Protein AF-A0A3N7G3S6-F1 (afdb_monomer_lite)

Foldseek 3Di:
DDDDDDDPPPPPPDDDPPVVQLVVLVVLLVVLVPPPDDDDDDPQQAACDPVNVVVQADPQRAGNNVSVNSNNCNRHNHDPVCVVVNVCSNSSVDDSGDGPVNVVVSVVVVVVVVVVVVVCCVVVVVVPD

Sequence (129 aa):
MSSGEREEKQWKCGKAISVVNLQRVGTMVKDVREPCLSQSPIKVSKMLMPEKWESTFDSNGKVSGFRKALKLIVLGGVDPSIRPEVWEFLLGCYALGTTAESRCQLRTARRRQIWRWVWCVIVDIGVRK

InterPro domains:
  IPR035969 Rab-GAP-TBC domain superfamily [SSF47923] (52-115)

pLDDT: mean 70.79, std 19.02, range [29.31, 90.88]

Organism: Populus trichocarpa (NCBI:txid3694)

Secondary structure (DSSP, 8-state):
--------------SS--HHHHHHHHHHHHHHH---S--SS---PPPB-HHHHHTTB-TTS-BS-HHHHHHHHHHH-B-TTTHHHHHHHHTTSS-TT--HHHHHHHHHHHHHHHHHHHHHHHHHHHS--

Radius of gyration: 20.38 Å; chains: 1; bounding box: 46×54×54 Å

Structure (mmCIF, N/CA/C/O backbone):
data_AF-A0A3N7G3S6-F1
#
_entry.id   AF-A0A3N7G3S6-F1
#
loop_
_atom_site.group_PDB
_atom_site.id
_atom_site.type_symbol
_atom_site.label_atom_id
_atom_site.label_alt_id
_atom_site.label_comp_id
_atom_site.label_asym_id
_atom_site.label_entity_id
_atom_site.label_seq_id
_atom_site.pdbx_PDB_ins_code
_atom_site.Cartn_x
_atom_site.Cartn_y
_atom_site.Cartn_z
_atom_site.occupancy
_atom_site.B_iso_or_equiv
_atom_site.auth_seq_id
_atom_site.auth_comp_id
_atom_site.auth_asym_id
_atom_site.auth_atom_id
_atom_site.pdbx_PDB_model_num
ATOM 1 N N . MET A 1 1 ? 23.148 -36.948 -22.308 1.00 35.09 1 MET A N 1
ATOM 2 C CA . MET A 1 1 ? 22.940 -35.530 -22.682 1.00 35.09 1 MET A CA 1
ATOM 3 C C . MET A 1 1 ? 21.636 -35.457 -23.459 1.00 35.09 1 MET A C 1
ATOM 5 O O . MET A 1 1 ? 21.470 -36.298 -24.329 1.00 35.09 1 MET A O 1
ATOM 9 N N . SER A 1 2 ? 20.763 -34.495 -23.123 1.00 37.78 2 SER A N 1
ATOM 10 C CA . SER A 1 2 ? 19.410 -34.258 -23.683 1.00 37.78 2 SER A CA 1
ATOM 11 C C . SER A 1 2 ? 18.379 -35.366 -23.389 1.00 37.78 2 SER A C 1
ATOM 13 O O . SER A 1 2 ? 18.722 -36.535 -23.382 1.00 37.78 2 SER A O 1
ATOM 15 N N . SER A 1 3 ? 17.119 -35.107 -23.045 1.00 34.47 3 SER A N 1
ATOM 16 C CA . SER A 1 3 ? 16.279 -33.919 -23.216 1.00 34.47 3 SER A CA 1
ATOM 17 C C . SER A 1 3 ? 15.352 -33.779 -22.005 1.00 34.47 3 SER A C 1
ATOM 19 O O . SER A 1 3 ? 14.735 -34.751 -21.584 1.00 34.47 3 SER A O 1
ATOM 21 N N . GLY A 1 4 ? 15.251 -32.577 -21.442 1.00 29.31 4 GLY A N 1
ATOM 22 C CA . GLY A 1 4 ? 14.226 -32.227 -20.462 1.00 29.31 4 GLY A CA 1
ATOM 23 C C . GLY A 1 4 ? 13.446 -31.048 -21.010 1.00 29.31 4 GLY A C 1
ATOM 24 O O . GLY A 1 4 ? 13.877 -29.907 -20.854 1.00 29.31 4 GLY A O 1
ATOM 25 N N . GLU A 1 5 ? 12.349 -31.341 -21.703 1.00 34.75 5 GLU A N 1
ATOM 26 C CA . GLU A 1 5 ? 11.369 -30.358 -22.155 1.00 34.75 5 GLU A CA 1
ATOM 27 C C . GLU A 1 5 ? 10.876 -29.576 -20.937 1.00 34.75 5 GLU A C 1
ATOM 29 O O . GLU A 1 5 ? 10.196 -30.102 -20.057 1.00 34.75 5 GLU A O 1
ATOM 34 N N . ARG A 1 6 ? 11.283 -28.311 -20.835 1.00 32.59 6 ARG A N 1
ATOM 35 C CA . ARG A 1 6 ? 10.785 -27.412 -19.802 1.00 32.59 6 ARG A CA 1
ATOM 36 C C . ARG A 1 6 ? 9.710 -26.561 -20.457 1.00 32.59 6 ARG A C 1
ATOM 38 O O . ARG A 1 6 ? 10.027 -25.562 -21.092 1.00 32.59 6 ARG A O 1
ATOM 45 N N . GLU A 1 7 ? 8.466 -27.025 -20.321 1.00 35.34 7 GLU A N 1
ATOM 46 C CA . GLU A 1 7 ? 7.242 -26.315 -20.698 1.00 35.34 7 GLU A CA 1
ATOM 47 C C . GLU A 1 7 ? 7.379 -24.819 -20.410 1.00 35.34 7 GLU A C 1
ATOM 49 O O . GLU A 1 7 ? 7.483 -24.371 -19.259 1.00 35.34 7 GLU A O 1
ATOM 54 N N . GLU A 1 8 ? 7.367 -24.045 -21.486 1.00 36.56 8 GLU A N 1
ATOM 55 C CA . GLU A 1 8 ? 7.241 -22.605 -21.460 1.00 36.56 8 GLU A CA 1
ATOM 56 C C . GLU A 1 8 ? 5.852 -22.274 -20.909 1.00 36.56 8 GLU A C 1
ATOM 58 O O . GLU A 1 8 ? 4.849 -22.271 -21.623 1.00 36.56 8 GLU A O 1
ATOM 63 N N . LYS A 1 9 ? 5.769 -22.031 -19.595 1.00 37.34 9 LYS A N 1
ATOM 64 C CA . LYS A 1 9 ? 4.547 -21.529 -18.963 1.00 37.34 9 LYS A CA 1
ATOM 65 C C . LYS A 1 9 ? 4.325 -20.098 -19.426 1.00 37.34 9 LYS A C 1
ATOM 67 O O . LYS A 1 9 ? 4.737 -19.134 -18.781 1.00 37.34 9 LYS A O 1
ATOM 72 N N . GLN A 1 10 ? 3.674 -20.017 -20.581 1.00 33.44 10 GLN A N 1
ATOM 73 C CA . GLN A 1 10 ? 3.048 -18.866 -21.195 1.00 33.44 10 GLN A CA 1
ATOM 74 C C . GLN A 1 10 ? 2.410 -18.003 -20.109 1.00 33.44 10 GLN A C 1
ATOM 76 O O . GLN A 1 10 ? 1.324 -18.291 -19.597 1.00 33.44 10 GLN A O 1
ATOM 81 N N . TRP A 1 11 ? 3.102 -16.929 -19.737 1.00 36.97 11 TRP A N 1
ATOM 82 C CA . TRP A 1 11 ? 2.559 -15.948 -18.815 1.00 36.97 11 TRP A CA 1
ATOM 83 C C . TRP A 1 11 ? 1.474 -15.183 -19.565 1.00 36.97 11 TRP A C 1
ATOM 85 O O . TRP A 1 11 ? 1.726 -14.186 -20.240 1.00 36.97 11 TRP A O 1
ATOM 95 N N . LYS A 1 12 ? 0.237 -15.675 -19.484 1.00 30.86 12 LYS A N 1
ATOM 96 C CA . LYS A 1 12 ? -0.929 -14.894 -19.877 1.00 30.86 12 LYS A CA 1
ATOM 97 C C . LYS A 1 12 ? -0.993 -13.718 -18.907 1.00 30.86 12 LYS A C 1
ATOM 99 O O . LYS A 1 12 ? -1.344 -13.886 -17.742 1.00 30.86 12 LYS A O 1
ATOM 104 N N . CYS A 1 13 ? -0.599 -12.532 -19.372 1.00 41.44 13 CYS A N 1
ATOM 105 C CA . CYS A 1 13 ? -0.927 -11.283 -18.700 1.00 41.44 13 CYS A CA 1
ATOM 106 C C . CYS A 1 13 ? -2.453 -11.262 -18.583 1.00 41.44 13 CYS A C 1
ATOM 108 O O . CYS A 1 13 ? -3.149 -11.128 -19.591 1.00 41.44 13 CYS A O 1
ATOM 110 N N . GLY A 1 14 ? -2.959 -11.542 -17.381 1.00 39.78 14 GLY A N 1
ATOM 111 C CA . GLY A 1 14 ? -4.383 -11.598 -17.106 1.00 39.78 14 GLY A CA 1
ATOM 112 C C . GLY A 1 14 ? -5.022 -10.301 -17.571 1.00 39.78 14 GLY A C 1
ATOM 113 O O . GLY A 1 14 ? -4.784 -9.233 -17.011 1.00 39.78 14 GLY A O 1
ATOM 114 N N . LYS A 1 15 ? -5.814 -10.408 -18.635 1.00 46.28 15 LYS A N 1
ATOM 115 C CA . LYS A 1 15 ? -6.778 -9.392 -19.024 1.00 46.28 15 LYS A CA 1
ATOM 116 C C . LYS A 1 15 ? -7.696 -9.173 -17.816 1.00 46.28 15 LYS A C 1
ATOM 118 O O . LYS A 1 15 ? -8.079 -10.138 -17.161 1.00 46.28 15 LYS A O 1
ATOM 123 N N . ALA A 1 16 ? -8.003 -7.906 -17.551 1.00 34.00 16 ALA A N 1
ATOM 124 C CA . ALA A 1 16 ? -8.570 -7.361 -16.318 1.00 34.00 16 ALA A CA 1
ATOM 125 C C .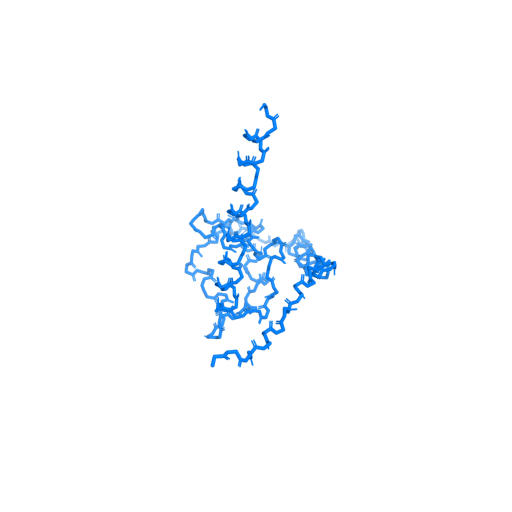 ALA A 1 16 ? -7.543 -7.185 -15.184 1.00 34.00 16 ALA A C 1
ATOM 127 O O . ALA A 1 16 ? -7.424 -8.002 -14.271 1.00 34.00 16 ALA A O 1
ATOM 128 N N . ILE A 1 17 ? -6.903 -6.006 -15.162 1.00 46.00 17 ILE A N 1
ATOM 129 C CA . ILE A 1 17 ? -6.702 -5.296 -13.890 1.00 46.00 17 ILE A CA 1
ATOM 130 C C . ILE A 1 17 ? -8.023 -5.456 -13.143 1.00 46.00 17 ILE A C 1
ATOM 132 O O . ILE A 1 17 ? -9.058 -5.052 -13.662 1.00 46.00 17 ILE A O 1
ATOM 136 N N . SER A 1 18 ? -7.988 -6.166 -12.019 1.00 47.09 18 SER A N 1
ATOM 137 C CA . SER A 1 18 ? -9.127 -6.518 -11.179 1.00 47.09 18 SER A CA 1
ATOM 138 C C . SER A 1 18 ? -9.955 -5.266 -10.866 1.00 47.09 18 SER A C 1
ATOM 140 O O . SER A 1 18 ? -9.748 -4.602 -9.852 1.00 47.09 18 SER A O 1
ATOM 142 N N . VAL A 1 19 ? -10.898 -4.926 -11.750 1.00 42.62 19 VAL A N 1
ATOM 143 C CA . VAL A 1 19 ? -11.779 -3.758 -11.604 1.00 42.62 19 VAL A CA 1
ATOM 144 C C . VAL A 1 19 ? -12.555 -3.883 -10.290 1.00 42.62 19 VAL A C 1
ATOM 146 O O . VAL A 1 19 ? -12.827 -2.889 -9.629 1.00 42.62 19 VAL A O 1
ATOM 149 N N . VAL A 1 20 ? -12.769 -5.126 -9.838 1.00 46.72 20 VAL A N 1
ATOM 150 C CA . VAL A 1 20 ? -13.398 -5.481 -8.566 1.00 46.72 20 VAL A CA 1
ATOM 151 C C . VAL A 1 20 ? -12.623 -5.013 -7.330 1.00 46.72 20 VAL A C 1
ATOM 153 O O . VAL A 1 20 ? -13.257 -4.666 -6.338 1.00 46.72 20 VAL A O 1
ATOM 156 N N . ASN A 1 21 ? -11.282 -4.961 -7.345 1.00 58.88 21 ASN A N 1
ATOM 157 C CA . ASN A 1 21 ? -10.525 -4.476 -6.184 1.00 58.88 21 ASN A CA 1
ATOM 158 C C . ASN A 1 21 ? -10.590 -2.953 -6.091 1.00 58.88 21 ASN A C 1
ATOM 160 O O . ASN A 1 21 ? -10.909 -2.430 -5.029 1.00 58.88 21 ASN A O 1
ATOM 164 N N . LEU A 1 22 ? -10.370 -2.238 -7.199 1.00 59.12 22 LEU A N 1
ATOM 165 C CA . LEU A 1 22 ? -10.427 -0.774 -7.196 1.00 59.12 22 LEU A CA 1
ATOM 166 C C . LEU A 1 22 ? -11.851 -0.260 -6.940 1.00 59.12 22 LEU A C 1
ATOM 168 O O . LEU A 1 22 ? -12.018 0.687 -6.179 1.00 59.12 22 LEU A O 1
ATOM 172 N N . GLN A 1 23 ? -12.879 -0.920 -7.488 1.00 63.12 23 GLN A N 1
ATOM 173 C CA . GLN A 1 23 ? -14.279 -0.645 -7.145 1.00 63.12 23 GLN A CA 1
ATOM 174 C C . GLN A 1 23 ? -14.533 -0.851 -5.650 1.00 63.12 23 GLN A C 1
ATOM 176 O O . GLN A 1 23 ? -15.123 0.017 -5.019 1.00 63.12 23 GLN A O 1
ATOM 181 N N . ARG A 1 24 ? -14.032 -1.943 -5.057 1.00 64.75 24 ARG A N 1
ATOM 182 C CA . ARG A 1 24 ? -14.179 -2.235 -3.621 1.00 64.75 24 ARG A CA 1
ATOM 183 C C . ARG A 1 24 ? -13.453 -1.228 -2.729 1.00 64.75 24 ARG A C 1
ATOM 185 O O . ARG A 1 24 ? -13.971 -0.855 -1.677 1.00 64.75 24 ARG A O 1
ATOM 192 N N . VAL A 1 25 ? -12.265 -0.778 -3.134 1.00 66.38 25 VAL A N 1
ATOM 193 C CA . VAL A 1 25 ? -11.555 0.316 -2.455 1.00 66.38 25 VAL A CA 1
ATOM 194 C C . VAL A 1 25 ? -12.340 1.619 -2.616 1.00 66.38 25 VAL A C 1
ATOM 196 O O . VAL A 1 25 ? -12.549 2.317 -1.632 1.00 66.38 25 VAL A O 1
ATOM 199 N N . GLY A 1 26 ? -12.854 1.905 -3.813 1.00 68.44 26 GLY A N 1
ATOM 200 C CA . GLY A 1 26 ? -13.662 3.087 -4.111 1.00 68.44 26 GLY A CA 1
ATOM 201 C C . GLY A 1 26 ? -14.962 3.160 -3.308 1.00 68.44 26 GLY A C 1
ATOM 202 O O . GLY A 1 26 ? -15.274 4.218 -2.765 1.00 68.44 26 GLY A O 1
ATOM 203 N N . THR A 1 27 ? -15.691 2.049 -3.160 1.00 72.44 27 THR A N 1
ATOM 204 C CA . THR A 1 27 ? -16.882 1.980 -2.296 1.00 72.44 27 THR A CA 1
ATOM 205 C C . THR A 1 27 ? -16.506 2.196 -0.833 1.00 72.44 27 THR A C 1
ATOM 207 O O . THR A 1 27 ? -17.142 2.988 -0.152 1.00 72.44 27 THR A O 1
ATOM 210 N N . MET A 1 28 ? -15.414 1.582 -0.361 1.00 66.19 28 MET A N 1
ATOM 211 C CA . MET A 1 28 ? -14.941 1.771 1.014 1.00 66.19 28 MET A CA 1
ATOM 212 C C . MET A 1 28 ? -14.484 3.208 1.294 1.00 66.19 28 MET A C 1
ATOM 214 O O . MET A 1 28 ? -14.701 3.704 2.393 1.00 66.19 28 MET A O 1
ATOM 218 N N . VAL A 1 29 ? -13.861 3.883 0.325 1.00 68.12 29 VAL A N 1
ATOM 219 C CA . VAL A 1 29 ? -13.476 5.297 0.445 1.00 68.12 29 VAL A CA 1
ATOM 220 C C . VAL A 1 29 ? -14.708 6.204 0.446 1.00 68.12 29 VAL A C 1
ATOM 222 O O . VAL A 1 29 ? -14.742 7.143 1.237 1.00 68.12 29 VAL A O 1
ATOM 225 N N . LYS A 1 30 ? -15.732 5.915 -0.372 1.00 68.31 30 LYS A N 1
ATOM 226 C CA . LYS A 1 30 ? -17.018 6.633 -0.329 1.00 68.31 30 LYS A CA 1
ATOM 227 C C . LYS A 1 30 ? -17.684 6.510 1.045 1.00 68.31 30 LYS A C 1
ATOM 229 O O . LYS A 1 30 ? -17.984 7.535 1.640 1.00 68.31 30 LYS A O 1
ATOM 234 N N . ASP A 1 31 ? -17.782 5.301 1.602 1.00 65.06 31 ASP A N 1
ATOM 235 C CA . ASP A 1 31 ? -18.347 5.072 2.947 1.00 65.06 31 ASP A CA 1
ATOM 236 C C . ASP A 1 31 ? -17.564 5.796 4.059 1.00 65.06 31 ASP A C 1
ATOM 238 O O . ASP A 1 31 ? -18.116 6.185 5.084 1.00 65.06 31 ASP A O 1
ATOM 242 N N . VAL A 1 32 ? -16.248 5.957 3.883 1.00 65.94 32 VAL A N 1
ATOM 243 C CA . VAL A 1 32 ? -15.386 6.694 4.820 1.00 65.94 32 VAL A CA 1
ATOM 244 C C . VAL A 1 32 ? -15.562 8.207 4.700 1.00 65.94 32 VAL A C 1
ATOM 246 O O . VAL A 1 32 ? -15.364 8.906 5.692 1.00 65.94 32 VAL A O 1
ATOM 249 N N . ARG A 1 33 ? -15.891 8.708 3.504 1.00 59.59 33 ARG A N 1
ATOM 250 C CA . ARG A 1 33 ? -16.048 10.138 3.206 1.00 59.59 33 ARG A CA 1
ATOM 251 C C . ARG A 1 33 ? -17.458 10.662 3.493 1.00 59.59 33 ARG A C 1
ATOM 253 O O . ARG A 1 33 ? -17.610 11.867 3.647 1.00 59.59 33 ARG A O 1
ATOM 260 N N . GLU A 1 34 ? -18.428 9.766 3.660 1.00 55.19 34 GLU A N 1
ATOM 261 C CA . GLU A 1 34 ? -19.813 10.067 4.043 1.00 55.19 34 GLU A CA 1
ATOM 262 C C . GLU A 1 34 ? -20.135 9.830 5.546 1.00 55.19 34 GLU A C 1
ATOM 264 O O . GLU A 1 34 ? -21.133 9.179 5.860 1.00 55.19 34 GLU A O 1
ATOM 269 N N . PRO A 1 35 ? -19.367 10.320 6.544 1.00 53.94 35 PRO A N 1
ATOM 270 C CA . PRO A 1 35 ? -19.939 10.560 7.858 1.00 53.94 35 PRO A CA 1
ATOM 271 C C . PRO A 1 35 ? -20.720 11.875 7.785 1.00 53.94 35 PRO A C 1
ATOM 273 O O . PRO A 1 35 ? -20.152 12.966 7.851 1.00 53.94 35 PRO A O 1
ATOM 276 N N . CYS A 1 36 ? -22.032 11.751 7.608 1.00 41.78 36 CYS A N 1
ATOM 277 C CA . CYS A 1 36 ? -23.006 12.834 7.658 1.00 41.78 36 CYS A CA 1
ATOM 278 C C . CYS A 1 36 ? -22.722 13.773 8.848 1.00 41.78 36 CYS A C 1
ATOM 280 O O . CYS A 1 36 ? -22.685 13.298 9.978 1.00 41.78 36 CYS A O 1
ATOM 282 N N . LEU A 1 37 ? -22.513 15.064 8.550 1.00 47.62 37 LEU A N 1
ATOM 283 C CA . LEU A 1 37 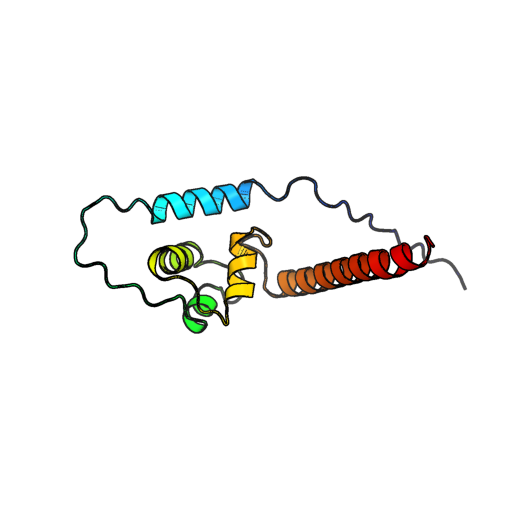? -22.692 16.343 9.283 1.00 47.62 37 LEU A CA 1
ATOM 284 C C . LEU A 1 37 ? -22.954 16.411 10.813 1.00 47.62 37 LEU A C 1
ATOM 286 O O . LEU A 1 37 ? -23.382 17.452 11.306 1.00 47.62 37 LEU A O 1
ATOM 290 N N . SER A 1 38 ? -22.674 15.389 11.611 1.00 52.34 38 SER A N 1
ATOM 291 C CA . SER A 1 38 ? -22.891 15.414 13.055 1.00 52.34 38 SER A CA 1
ATOM 292 C C . SER A 1 38 ? -21.882 14.525 13.768 1.00 52.34 38 SER A C 1
ATOM 294 O O . SER A 1 38 ? -22.206 13.428 14.214 1.00 52.34 38 SER A O 1
ATOM 296 N N . GLN A 1 39 ? -20.642 14.980 13.912 1.00 44.72 39 GLN A N 1
ATOM 297 C CA . GLN A 1 39 ? -19.860 14.565 15.070 1.00 44.72 39 GLN A CA 1
ATOM 298 C C . GLN A 1 39 ? -18.836 15.639 15.430 1.00 44.72 39 GLN A C 1
ATOM 300 O O . GLN A 1 39 ? -18.217 16.255 14.568 1.00 44.72 39 GLN A O 1
ATOM 305 N N . SER A 1 40 ? -18.784 15.869 16.739 1.00 48.06 40 SER A N 1
ATOM 306 C CA . SER A 1 40 ? -17.912 16.703 17.572 1.00 48.06 40 SER A CA 1
ATOM 307 C C . SER A 1 40 ? -16.464 16.864 17.071 1.00 48.06 40 SER A C 1
ATOM 309 O O . SER A 1 40 ? -16.030 16.075 16.235 1.00 48.06 40 SER A O 1
ATOM 311 N N . PRO A 1 41 ? -15.707 17.871 17.579 1.00 44.34 41 PRO A N 1
ATOM 312 C CA . PRO A 1 41 ? -14.485 18.387 16.960 1.00 44.34 41 PRO A CA 1
ATOM 313 C C . PRO A 1 41 ? -13.634 17.269 16.382 1.00 44.34 41 PRO A C 1
ATOM 315 O O . PRO A 1 41 ? -13.131 16.424 17.128 1.00 44.34 41 PRO A O 1
ATOM 318 N N . ILE A 1 42 ? -13.540 17.244 15.049 1.00 53.38 42 ILE A N 1
ATOM 319 C CA . ILE A 1 42 ? -12.767 16.261 14.300 1.00 53.38 42 ILE A CA 1
ATOM 320 C C . ILE A 1 42 ? -11.357 16.322 14.876 1.00 53.38 42 ILE A C 1
ATOM 322 O O . ILE A 1 42 ? -10.607 17.262 14.614 1.00 53.38 42 ILE A O 1
ATOM 326 N N . LYS A 1 43 ? -11.009 15.349 15.725 1.00 53.78 43 LYS A N 1
ATOM 327 C CA . LYS A 1 43 ? -9.636 15.151 16.180 1.00 53.78 43 LYS A CA 1
ATOM 328 C C . LYS A 1 43 ? -8.841 14.981 14.901 1.00 53.78 43 LYS A C 1
ATOM 330 O O . LYS A 1 43 ? -9.011 13.965 14.230 1.00 53.78 43 LYS A O 1
ATOM 335 N N . VAL A 1 44 ? -8.053 15.997 14.547 1.00 50.94 44 VAL A N 1
ATOM 336 C CA . VAL A 1 44 ? -7.191 15.984 13.367 1.00 50.94 44 VAL A CA 1
ATOM 337 C C . VAL A 1 44 ? -6.418 14.675 13.427 1.00 50.94 44 VAL A C 1
ATOM 339 O O . VAL A 1 44 ? -5.618 14.448 14.339 1.00 50.94 44 VAL A O 1
ATOM 342 N N . SER A 1 45 ? -6.783 13.749 12.542 1.00 59.06 45 SER A N 1
ATOM 343 C CA . SER A 1 45 ? -6.220 12.412 12.556 1.00 59.06 45 SER A CA 1
ATOM 344 C C . SER A 1 45 ? -4.750 12.564 12.231 1.00 59.06 45 SER A C 1
ATOM 346 O O . SER A 1 45 ? -4.402 13.071 11.167 1.00 59.06 45 SER A O 1
ATOM 348 N N . LYS A 1 46 ? -3.883 12.116 13.139 1.00 73.44 46 LYS A N 1
ATOM 349 C CA . LYS A 1 46 ? -2.455 12.033 12.846 1.00 73.44 46 LYS A CA 1
ATOM 350 C C . LYS A 1 46 ? -2.272 11.161 11.600 1.00 73.44 46 LYS A C 1
ATOM 352 O O . LYS A 1 46 ? -2.973 10.160 11.428 1.00 73.44 46 LYS A O 1
ATOM 357 N N . MET A 1 47 ? -1.368 11.601 10.732 1.00 83.62 47 MET A N 1
ATOM 358 C CA . MET A 1 47 ? -0.968 10.932 9.495 1.00 83.62 47 MET A CA 1
ATOM 359 C C . MET A 1 47 ? -0.701 9.441 9.742 1.00 83.62 47 MET A C 1
ATOM 361 O O . MET A 1 47 ? -0.268 9.059 10.834 1.00 83.62 47 MET A O 1
ATOM 365 N N . LEU A 1 48 ? -0.977 8.585 8.753 1.00 87.44 48 LEU A N 1
ATOM 366 C CA . LEU A 1 48 ? -0.736 7.148 8.890 1.00 87.44 48 LEU A CA 1
ATOM 367 C C . LEU A 1 48 ? 0.764 6.894 9.104 1.00 87.44 48 LEU A C 1
ATOM 369 O O . LEU A 1 48 ? 1.547 7.037 8.169 1.00 87.44 48 LEU A O 1
ATOM 373 N N . MET A 1 49 ? 1.130 6.529 10.332 1.00 88.00 49 MET A N 1
ATOM 374 C CA . MET A 1 49 ? 2.498 6.191 10.728 1.00 88.00 49 MET A CA 1
ATOM 375 C C . MET A 1 49 ? 2.863 4.752 10.332 1.00 88.00 49 MET A C 1
ATOM 377 O O . MET A 1 49 ? 1.967 3.898 10.300 1.00 88.00 49 MET A O 1
ATOM 381 N N . PRO A 1 50 ? 4.157 4.455 10.107 1.00 88.81 50 PRO A N 1
ATOM 382 C CA . PRO A 1 50 ? 4.644 3.113 9.781 1.00 88.81 50 PRO A CA 1
ATOM 383 C C . PRO A 1 50 ? 4.184 2.035 10.762 1.00 88.81 50 PRO A C 1
ATOM 385 O O . PRO A 1 50 ? 3.563 1.067 10.338 1.00 88.81 50 PRO A O 1
ATOM 388 N N . GLU A 1 51 ? 4.349 2.247 12.069 1.00 89.19 51 GLU A N 1
ATOM 389 C CA . GLU A 1 51 ? 3.902 1.286 13.095 1.00 89.19 51 GLU A CA 1
ATOM 390 C C . GLU A 1 51 ? 2.401 0.987 12.991 1.00 89.19 51 GLU A C 1
ATOM 392 O O . GLU A 1 51 ? 1.937 -0.144 13.153 1.00 89.19 51 GLU A O 1
ATOM 397 N N . LYS A 1 52 ? 1.604 2.019 12.682 1.00 88.31 52 LYS A N 1
ATOM 398 C CA . LYS A 1 52 ? 0.160 1.858 12.534 1.00 88.31 52 LYS A CA 1
ATOM 399 C C . LYS A 1 52 ? -0.176 1.078 11.274 1.00 88.31 52 LYS A C 1
ATOM 401 O O . LYS A 1 52 ? -1.115 0.288 11.302 1.00 88.31 52 LYS A O 1
ATOM 406 N N . TRP A 1 53 ? 0.571 1.286 10.197 1.00 90.31 53 TRP A N 1
ATOM 407 C CA . TRP A 1 53 ? 0.426 0.531 8.963 1.00 90.31 53 TRP A CA 1
ATOM 408 C C . TRP A 1 53 ? 0.806 -0.940 9.145 1.00 90.31 53 TRP A C 1
ATOM 410 O O . TRP A 1 53 ? 0.031 -1.809 8.751 1.00 90.31 53 TRP A O 1
ATOM 420 N N . GLU A 1 54 ? 1.908 -1.235 9.827 1.00 88.19 54 GLU A N 1
ATOM 421 C CA . GLU A 1 54 ? 2.321 -2.607 10.143 1.00 88.19 54 GLU A CA 1
ATOM 422 C C . GLU A 1 54 ? 1.259 -3.352 10.962 1.00 88.19 54 GLU A C 1
ATOM 424 O O . GLU A 1 54 ? 0.923 -4.492 10.650 1.00 88.19 54 GLU A O 1
ATOM 429 N N . SER A 1 55 ? 0.605 -2.668 11.909 1.00 88.75 55 SER A N 1
ATOM 430 C CA . SER A 1 55 ? -0.501 -3.247 12.691 1.00 88.75 55 SER A CA 1
ATOM 431 C C . SER A 1 55 ? -1.755 -3.609 11.875 1.00 88.75 55 SER A C 1
ATOM 433 O O . SER A 1 55 ? -2.690 -4.213 12.403 1.00 88.75 55 SER A O 1
ATOM 435 N N . THR A 1 56 ? -1.827 -3.222 10.596 1.00 87.69 56 THR A N 1
ATOM 436 C CA . THR A 1 56 ? -2.944 -3.593 9.706 1.00 87.69 56 THR A CA 1
ATOM 437 C C . THR A 1 56 ? -2.778 -4.974 9.082 1.00 87.69 56 THR A C 1
ATOM 439 O O . THR A 1 56 ? -3.752 -5.515 8.539 1.00 87.69 56 THR A O 1
ATOM 442 N N . PHE A 1 57 ? -1.565 -5.524 9.143 1.00 87.19 57 PHE A N 1
ATOM 443 C CA . PHE A 1 57 ? -1.250 -6.851 8.652 1.00 87.19 57 PHE A CA 1
ATOM 444 C C . PHE A 1 57 ? -1.466 -7.890 9.751 1.00 87.19 57 PHE A C 1
ATOM 446 O O . PHE A 1 57 ? -1.224 -7.652 10.930 1.00 87.19 57 PHE A O 1
ATOM 453 N N . ASP A 1 58 ? -1.942 -9.056 9.339 1.00 86.88 58 ASP A N 1
ATOM 454 C CA . ASP A 1 58 ? -1.980 -10.247 10.178 1.00 86.88 58 ASP A CA 1
ATOM 455 C C . ASP A 1 58 ? -0.594 -10.922 10.229 1.00 86.88 58 ASP A C 1
ATOM 457 O O . ASP A 1 58 ? 0.270 -10.657 9.391 1.00 86.88 58 ASP A O 1
ATOM 461 N N . SER A 1 59 ? -0.419 -11.859 11.157 1.00 83.81 59 SER A N 1
ATOM 462 C CA . SER A 1 59 ? 0.720 -12.783 11.282 1.00 83.81 59 SER A CA 1
ATOM 463 C C . SER A 1 59 ? 1.130 -13.449 9.957 1.00 83.81 59 SER A C 1
ATOM 465 O O . SER A 1 59 ? 2.310 -13.660 9.695 1.00 83.81 59 SER A O 1
ATOM 467 N N . ASN A 1 60 ? 0.166 -13.699 9.065 1.00 79.06 60 ASN A N 1
ATOM 468 C CA . ASN A 1 60 ? 0.386 -14.266 7.729 1.00 79.06 60 ASN A CA 1
ATOM 469 C C . ASN A 1 60 ? 0.765 -13.224 6.646 1.00 79.06 60 ASN A C 1
ATOM 471 O O . ASN A 1 60 ? 0.861 -13.545 5.457 1.00 79.06 60 ASN A O 1
ATOM 475 N N . GLY A 1 61 ? 0.892 -11.945 7.009 1.00 80.25 61 GLY A N 1
ATOM 476 C CA . GLY A 1 61 ? 1.166 -10.827 6.099 1.00 80.25 61 GLY A CA 1
ATOM 477 C C . GLY A 1 61 ? -0.024 -10.390 5.230 1.00 80.25 61 GLY A C 1
ATOM 478 O O . GLY A 1 61 ? 0.157 -9.594 4.300 1.00 80.25 61 GLY A O 1
ATOM 479 N N . LYS A 1 62 ? -1.232 -10.898 5.510 1.00 84.06 62 LYS A N 1
ATOM 480 C CA . LYS A 1 62 ? -2.489 -10.503 4.845 1.00 84.06 62 LYS A CA 1
ATOM 481 C C . LYS A 1 62 ? -3.033 -9.209 5.446 1.00 84.06 62 LYS A C 1
ATOM 483 O O . LYS A 1 62 ? -2.902 -8.990 6.645 1.00 84.06 62 LYS A O 1
ATOM 488 N N . VAL A 1 63 ? -3.678 -8.369 4.637 1.00 84.94 63 VAL A N 1
ATOM 489 C CA . VAL A 1 63 ? -4.227 -7.091 5.114 1.00 84.94 63 VAL A CA 1
ATOM 490 C C . VAL A 1 63 ? -5.633 -7.304 5.673 1.00 84.94 63 VAL A C 1
ATOM 492 O O . VAL A 1 63 ? -6.585 -7.486 4.914 1.00 84.94 63 VAL A O 1
ATOM 495 N N . SER A 1 64 ? -5.781 -7.241 6.995 1.00 83.75 64 SER A N 1
ATOM 496 C CA . SER A 1 64 ? -7.077 -7.342 7.686 1.00 83.75 64 SER A CA 1
ATOM 497 C C . SER A 1 64 ? -7.621 -5.961 8.083 1.00 83.75 64 SER A C 1
ATOM 499 O O . SER A 1 64 ? -8.825 -5.708 8.026 1.00 83.75 64 SER A O 1
ATOM 501 N N . GLY A 1 65 ? -6.729 -5.019 8.405 1.00 83.75 65 GLY A N 1
ATOM 502 C CA . GLY A 1 65 ? -7.053 -3.679 8.901 1.00 83.75 65 GLY A CA 1
ATOM 503 C C . GLY A 1 65 ? -7.308 -2.602 7.838 1.00 83.75 65 GLY A C 1
ATOM 504 O O . GLY A 1 65 ? -7.334 -1.420 8.183 1.00 83.75 65 GLY A O 1
ATOM 505 N N . PHE A 1 66 ? -7.507 -2.954 6.561 1.00 86.31 66 PHE A N 1
ATOM 506 C CA . PHE A 1 66 ? -7.475 -1.981 5.453 1.00 86.31 66 PHE A CA 1
ATOM 507 C C . PHE A 1 66 ? -8.504 -0.845 5.577 1.00 86.31 66 PHE A C 1
ATOM 509 O O . PHE A 1 66 ? -8.189 0.311 5.314 1.00 86.31 66 PHE A O 1
ATOM 516 N N . ARG A 1 67 ? -9.727 -1.137 6.051 1.00 85.31 67 ARG A N 1
ATOM 517 C CA . ARG A 1 67 ? -10.765 -0.112 6.303 1.00 85.31 67 ARG A CA 1
ATOM 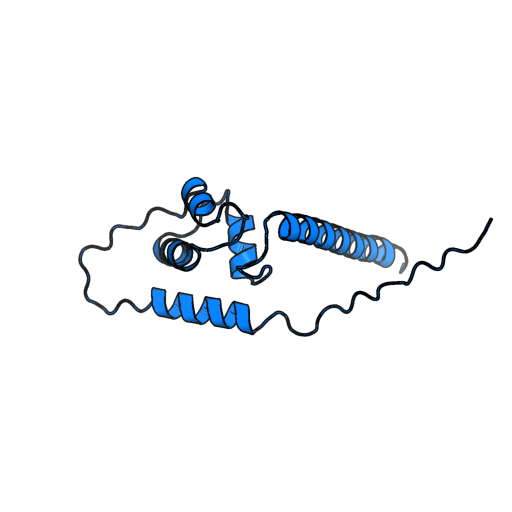518 C C . ARG A 1 67 ? -10.313 0.940 7.319 1.00 85.31 67 ARG A C 1
ATOM 520 O O . ARG A 1 67 ? -10.610 2.119 7.152 1.00 85.31 67 ARG A O 1
ATOM 527 N N . LYS A 1 68 ? -9.609 0.519 8.375 1.00 86.12 68 LYS A N 1
ATOM 528 C CA . LYS A 1 68 ? -9.092 1.425 9.411 1.00 86.12 68 LYS A CA 1
ATOM 529 C C . LYS A 1 68 ? -7.952 2.279 8.855 1.00 86.12 68 LYS A C 1
ATOM 531 O O . LYS A 1 68 ? -7.927 3.476 9.114 1.00 86.12 68 LYS A O 1
ATOM 536 N N . ALA A 1 69 ? -7.077 1.685 8.043 1.00 87.94 69 ALA A N 1
ATOM 537 C CA . ALA A 1 69 ? -6.018 2.413 7.351 1.00 87.94 69 ALA A CA 1
ATOM 538 C C . ALA A 1 69 ? -6.584 3.474 6.397 1.00 87.94 69 ALA A C 1
ATOM 540 O O . ALA A 1 69 ? -6.177 4.626 6.466 1.00 87.94 69 ALA A O 1
ATOM 541 N N . LEU A 1 70 ? -7.585 3.126 5.578 1.00 87.81 70 LEU A N 1
ATOM 542 C CA . LEU A 1 70 ? -8.240 4.067 4.661 1.00 87.81 70 LEU A CA 1
ATOM 543 C C . LEU A 1 70 ? -8.836 5.280 5.376 1.00 87.81 70 LEU A C 1
ATOM 545 O O . LEU A 1 70 ? -8.694 6.390 4.877 1.00 87.81 70 LEU A O 1
ATOM 549 N N . LYS A 1 71 ? -9.444 5.100 6.556 1.00 86.44 71 LYS A N 1
ATOM 550 C CA . LYS A 1 71 ? -9.925 6.230 7.369 1.00 86.44 71 LYS A CA 1
ATOM 551 C C . LYS A 1 71 ? -8.802 7.210 7.701 1.00 86.44 71 LYS A C 1
ATOM 553 O O . LYS A 1 71 ? -8.972 8.407 7.511 1.00 86.44 71 LYS A O 1
ATOM 558 N N . LEU A 1 72 ? -7.650 6.707 8.137 1.00 86.25 72 LEU A N 1
ATOM 559 C CA . LEU A 1 72 ? -6.490 7.545 8.454 1.00 86.25 72 LEU A CA 1
ATOM 560 C C . LEU A 1 72 ? -5.920 8.224 7.200 1.00 86.25 72 LEU A C 1
ATOM 562 O O . LEU A 1 72 ? -5.582 9.400 7.247 1.00 86.25 72 LEU A O 1
ATOM 566 N N . ILE A 1 73 ? -5.880 7.512 6.070 1.00 89.19 73 ILE A N 1
ATOM 567 C CA . ILE A 1 73 ? -5.406 8.035 4.781 1.00 89.19 73 ILE A CA 1
ATOM 568 C C . ILE A 1 73 ? -6.290 9.189 4.298 1.00 89.19 73 ILE A C 1
ATOM 570 O O . ILE A 1 73 ? -5.772 10.230 3.905 1.00 89.19 73 ILE A O 1
ATOM 574 N N . VAL A 1 74 ? -7.614 9.015 4.337 1.00 85.25 74 VAL A N 1
ATOM 575 C CA . VAL A 1 74 ? -8.583 10.017 3.866 1.00 85.25 74 VAL A CA 1
ATOM 576 C C . VAL A 1 74 ? -8.623 11.234 4.793 1.00 85.25 74 VAL A C 1
ATOM 578 O O . VAL A 1 74 ? -8.762 12.352 4.308 1.00 85.25 74 VAL A O 1
ATOM 581 N N . LEU A 1 75 ? -8.487 11.033 6.109 1.00 83.81 75 LEU A N 1
ATOM 582 C CA . LEU A 1 75 ? -8.583 12.110 7.101 1.00 83.81 75 LEU A CA 1
ATOM 583 C C . LEU A 1 75 ? -7.262 12.854 7.351 1.00 83.81 75 LEU A C 1
ATOM 585 O O . LEU A 1 75 ? -7.296 14.035 7.678 1.00 83.81 75 LEU A O 1
ATOM 589 N N . GLY A 1 76 ? -6.115 12.174 7.254 1.00 84.00 76 GLY A N 1
ATOM 590 C CA . GLY A 1 76 ? -4.813 12.706 7.684 1.00 84.00 76 GLY A CA 1
ATOM 591 C C . GLY A 1 76 ? -3.635 12.405 6.753 1.00 84.00 76 GLY A C 1
ATOM 592 O O . GLY A 1 76 ? -2.519 12.839 7.029 1.00 84.00 76 GLY A O 1
ATOM 593 N N . GLY A 1 77 ? -3.844 11.680 5.651 1.00 87.50 77 GLY A N 1
ATOM 594 C CA . GLY A 1 77 ? -2.787 11.345 4.695 1.00 87.50 77 GLY A CA 1
ATOM 595 C C . GLY A 1 77 ? -1.826 10.241 5.157 1.00 87.50 77 GLY A C 1
ATOM 596 O O . GLY A 1 77 ? -2.058 9.532 6.138 1.00 87.50 77 GLY A O 1
ATOM 597 N N . VAL A 1 78 ? -0.737 10.065 4.399 1.00 90.88 78 VAL A N 1
ATOM 598 C CA . VAL A 1 78 ? 0.217 8.945 4.540 1.00 90.88 78 VAL A CA 1
ATOM 599 C C . VAL A 1 78 ? 1.637 9.443 4.707 1.00 90.88 78 VAL A C 1
ATOM 601 O O . VAL A 1 78 ? 2.098 10.211 3.850 1.00 90.88 78 VAL A O 1
ATOM 604 N N . ASP A 1 79 ? 2.327 8.942 5.738 1.00 90.25 79 ASP A N 1
ATOM 605 C CA . ASP A 1 79 ? 3.745 9.202 5.989 1.00 90.25 79 ASP A CA 1
ATOM 606 C C . ASP A 1 79 ? 4.594 8.880 4.742 1.00 90.25 79 ASP A C 1
ATOM 608 O O . ASP A 1 79 ? 4.387 7.834 4.112 1.00 90.25 79 ASP A O 1
ATOM 612 N N . PRO A 1 80 ? 5.513 9.768 4.317 1.00 88.44 80 PRO A N 1
ATOM 613 C CA . PRO A 1 80 ? 6.303 9.561 3.104 1.00 88.44 80 PRO A CA 1
ATOM 614 C C . PRO A 1 80 ? 7.098 8.248 3.109 1.00 88.44 80 PRO A C 1
ATOM 616 O O . PRO A 1 80 ? 7.278 7.673 2.036 1.00 88.44 80 PRO A O 1
ATOM 619 N N . SER A 1 81 ? 7.500 7.739 4.276 1.00 89.38 81 SER A N 1
ATOM 620 C CA . SER A 1 81 ? 8.319 6.526 4.403 1.00 89.38 81 SER A CA 1
ATOM 621 C C . SER A 1 81 ? 7.569 5.270 3.954 1.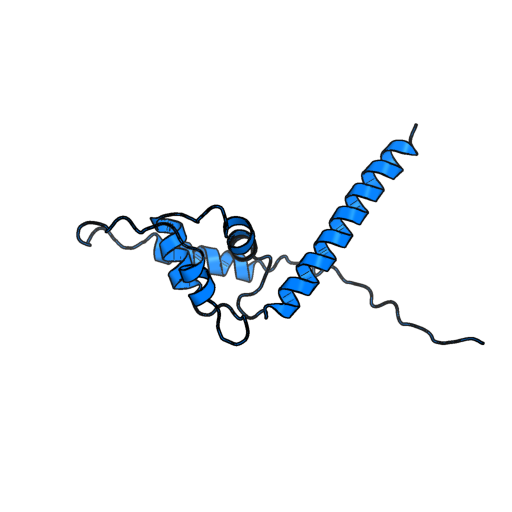00 89.38 81 SER A C 1
ATOM 623 O O . SER A 1 81 ? 8.143 4.408 3.296 1.00 89.38 81 SER A O 1
ATOM 625 N N . ILE A 1 82 ? 6.263 5.184 4.239 1.00 90.19 82 ILE A N 1
ATOM 626 C CA . ILE A 1 82 ? 5.414 4.028 3.878 1.00 90.19 82 ILE A CA 1
ATOM 627 C C . ILE A 1 82 ? 4.549 4.259 2.641 1.00 90.19 82 ILE A C 1
ATOM 629 O O . ILE A 1 82 ? 3.855 3.356 2.171 1.00 90.19 82 ILE A O 1
ATOM 633 N N . ARG A 1 83 ? 4.571 5.476 2.096 1.00 89.12 83 ARG A N 1
ATOM 634 C CA . ARG A 1 83 ? 3.814 5.856 0.905 1.00 89.12 83 ARG A CA 1
ATOM 635 C C . ARG A 1 83 ? 3.965 4.873 -0.264 1.00 89.12 83 ARG A C 1
ATOM 637 O O . ARG A 1 83 ? 2.919 4.487 -0.787 1.00 89.12 83 ARG A O 1
ATOM 644 N N . PRO A 1 84 ? 5.175 4.430 -0.670 1.00 87.88 84 PRO A N 1
ATOM 645 C CA . PRO A 1 84 ? 5.298 3.484 -1.778 1.00 87.88 84 PRO A CA 1
ATOM 646 C C . PRO A 1 84 ? 4.557 2.170 -1.508 1.00 87.88 84 PRO A C 1
ATOM 648 O O . PRO A 1 84 ? 3.925 1.633 -2.410 1.00 87.88 84 PRO A O 1
ATOM 651 N N . GLU A 1 85 ? 4.554 1.683 -0.268 1.00 87.50 85 GLU A N 1
ATOM 652 C CA . GLU A 1 85 ? 3.858 0.444 0.080 1.00 87.50 85 GLU A CA 1
ATOM 653 C C . GLU A 1 85 ? 2.341 0.612 0.091 1.00 87.50 85 GLU A C 1
ATOM 655 O O . GLU A 1 85 ? 1.627 -0.196 -0.499 1.00 87.50 85 GLU A O 1
ATOM 660 N N . VAL A 1 86 ? 1.839 1.674 0.725 1.00 89.81 86 VAL A N 1
ATOM 661 C CA . VAL A 1 86 ? 0.399 1.954 0.824 1.00 89.81 86 VAL A CA 1
ATOM 662 C C . VAL A 1 86 ? -0.213 2.177 -0.562 1.00 89.81 86 VAL A C 1
ATOM 664 O O . VAL A 1 86 ? -1.294 1.660 -0.855 1.00 89.81 86 VAL A O 1
ATOM 667 N N . TRP A 1 87 ? 0.483 2.907 -1.438 1.00 88.19 87 TRP A N 1
ATOM 668 C CA . TRP A 1 87 ? 0.007 3.190 -2.793 1.00 88.19 87 TRP A CA 1
ATOM 669 C C . TRP A 1 87 ? -0.136 1.931 -3.645 1.00 88.19 87 TRP A C 1
ATOM 671 O O . TRP A 1 87 ? -1.084 1.840 -4.420 1.00 88.19 87 TRP A O 1
ATOM 681 N N . GLU A 1 88 ? 0.720 0.923 -3.470 1.00 87.06 88 GLU A N 1
ATOM 682 C CA . GLU A 1 88 ? 0.556 -0.349 -4.181 1.00 87.06 88 GLU A CA 1
ATOM 683 C C . GLU A 1 88 ? -0.780 -1.039 -3.827 1.00 87.06 88 GLU A C 1
ATOM 685 O O . GLU A 1 88 ? -1.408 -1.649 -4.695 1.00 87.06 88 GLU A O 1
ATOM 690 N N . PHE A 1 89 ? -1.279 -0.900 -2.593 1.00 85.94 89 PHE A N 1
ATOM 691 C CA . PHE A 1 89 ? -2.611 -1.406 -2.231 1.00 85.94 89 PHE A CA 1
ATOM 692 C C . PHE A 1 89 ? -3.742 -0.537 -2.783 1.00 85.94 89 PHE A C 1
ATOM 694 O O . PHE A 1 89 ? -4.735 -1.075 -3.272 1.00 85.94 89 PHE A O 1
ATOM 701 N N . LEU A 1 90 ? -3.593 0.790 -2.746 1.00 85.94 90 LEU A N 1
ATOM 702 C CA . LEU A 1 90 ? -4.598 1.718 -3.278 1.00 85.94 90 LEU A CA 1
ATOM 703 C C . LEU A 1 90 ? -4.776 1.580 -4.795 1.00 85.94 90 LEU A C 1
ATOM 705 O O . LEU A 1 90 ? -5.898 1.638 -5.289 1.00 85.94 90 LEU A O 1
ATOM 709 N N . LEU A 1 91 ? -3.685 1.334 -5.523 1.00 84.44 91 LEU A N 1
ATOM 710 C CA . LEU A 1 91 ? -3.690 1.107 -6.970 1.00 84.44 91 LEU A CA 1
ATOM 711 C C . LEU A 1 91 ? -4.190 -0.296 -7.358 1.00 84.44 91 LEU A C 1
ATOM 713 O O . LEU A 1 91 ? -4.239 -0.624 -8.541 1.00 84.44 91 LEU A O 1
ATOM 717 N N . GLY A 1 92 ? -4.533 -1.151 -6.387 1.00 81.06 92 GLY A N 1
ATOM 718 C CA . GLY A 1 92 ? -5.001 -2.514 -6.648 1.00 81.06 92 GLY A CA 1
ATOM 719 C C . GLY A 1 92 ? -3.911 -3.435 -7.202 1.00 81.06 92 GLY A C 1
ATOM 720 O O . GLY A 1 92 ? -4.213 -4.469 -7.797 1.00 81.06 92 GLY A O 1
ATOM 721 N N . CYS A 1 93 ? -2.636 -3.086 -6.999 1.00 81.62 93 CYS A N 1
ATOM 722 C CA . CYS A 1 93 ? -1.510 -3.907 -7.432 1.00 81.62 93 CYS A CA 1
ATOM 723 C C . CYS A 1 93 ? -1.404 -5.218 -6.634 1.00 81.62 93 CYS A C 1
ATOM 725 O O . CYS A 1 93 ? -0.734 -6.146 -7.098 1.00 81.62 93 CYS A O 1
ATOM 727 N N . TYR A 1 94 ? -2.063 -5.296 -5.474 1.00 82.56 94 TYR A N 1
ATOM 728 C CA . TYR A 1 94 ? -2.209 -6.496 -4.655 1.00 82.56 94 TYR A CA 1
ATOM 729 C C . TYR A 1 94 ? -3.666 -6.712 -4.261 1.00 82.56 94 TYR A C 1
ATOM 731 O O . TYR A 1 94 ? -4.392 -5.761 -3.976 1.00 82.56 94 TYR A O 1
ATOM 739 N N . ALA A 1 95 ? -4.075 -7.976 -4.151 1.00 81.06 95 ALA A N 1
ATOM 740 C CA . ALA A 1 95 ? -5.306 -8.312 -3.448 1.00 81.06 95 ALA A CA 1
ATOM 741 C C . ALA A 1 95 ? -5.059 -8.325 -1.930 1.00 81.06 95 ALA A C 1
ATOM 743 O O . ALA A 1 95 ? -3.995 -8.746 -1.474 1.00 81.06 95 ALA A O 1
ATOM 744 N N . LEU A 1 96 ? -6.054 -7.919 -1.135 1.00 77.56 96 LEU A N 1
ATOM 745 C CA . LEU A 1 96 ? -5.952 -7.832 0.334 1.00 77.56 96 LEU A CA 1
ATOM 746 C C . LEU A 1 96 ? -5.580 -9.170 1.007 1.00 77.56 96 LEU A C 1
ATOM 748 O O . LEU A 1 96 ? -4.955 -9.184 2.064 1.00 77.56 96 LEU A O 1
ATOM 752 N N . GLY A 1 97 ? -5.911 -10.296 0.367 1.00 77.50 97 GLY A N 1
ATOM 753 C CA . GLY A 1 97 ? -5.573 -11.645 0.834 1.00 77.50 97 GLY A CA 1
ATOM 754 C C . GLY A 1 97 ? -4.176 -12.148 0.444 1.00 77.50 97 GLY A C 1
ATOM 755 O O . GLY A 1 97 ? -3.861 -13.298 0.745 1.00 77.50 97 GLY A O 1
ATOM 756 N N . THR A 1 98 ? -3.355 -11.341 -0.235 1.00 79.94 98 THR A N 1
ATOM 757 C CA . THR A 1 98 ? -1.991 -11.735 -0.637 1.00 79.94 98 THR A CA 1
ATOM 758 C C . THR A 1 98 ? -1.030 -11.705 0.547 1.00 79.94 98 THR A C 1
ATOM 760 O O . THR A 1 98 ? -1.069 -10.792 1.374 1.00 79.94 98 THR A O 1
ATOM 763 N N . THR A 1 99 ? -0.155 -12.707 0.619 1.00 86.69 99 THR A N 1
ATOM 764 C CA . THR A 1 99 ? 0.890 -12.812 1.644 1.00 86.69 99 THR A CA 1
ATOM 765 C C . THR A 1 99 ? 2.077 -11.911 1.311 1.00 86.69 99 THR A C 1
ATOM 767 O O . THR A 1 99 ? 2.297 -11.546 0.153 1.00 86.69 99 THR A O 1
ATOM 770 N N . ALA A 1 100 ? 2.873 -11.564 2.323 1.00 83.81 100 ALA A N 1
ATOM 771 C CA . ALA A 1 100 ? 4.054 -10.719 2.142 1.00 83.81 100 ALA A CA 1
ATOM 772 C C . ALA A 1 100 ? 5.058 -11.314 1.137 1.00 83.81 100 ALA A C 1
ATOM 774 O O . ALA A 1 100 ? 5.590 -10.593 0.291 1.00 83.81 100 ALA A O 1
ATOM 775 N N . GLU A 1 101 ? 5.249 -12.633 1.173 1.00 83.31 101 GLU A N 1
ATOM 776 C CA . GLU A 1 101 ? 6.149 -13.342 0.264 1.00 83.31 101 GLU A CA 1
ATOM 777 C C . GLU A 1 101 ? 5.695 -13.234 -1.200 1.00 83.31 101 GLU A C 1
ATOM 779 O O . GLU A 1 101 ? 6.476 -12.846 -2.072 1.00 83.31 101 GLU A O 1
ATOM 784 N N . SER A 1 102 ? 4.406 -13.473 -1.465 1.00 82.94 102 SER A N 1
ATOM 785 C CA . SER A 1 102 ? 3.825 -13.332 -2.804 1.00 82.94 102 SER A CA 1
ATOM 786 C C . SER A 1 102 ? 4.010 -11.909 -3.349 1.00 82.94 102 SER A C 1
ATOM 788 O O . SER A 1 102 ? 4.384 -11.723 -4.511 1.00 82.94 102 SER A O 1
ATOM 790 N N . ARG A 1 103 ? 3.844 -10.888 -2.495 1.00 86.38 103 ARG A N 1
ATOM 791 C CA . ARG A 1 103 ? 4.097 -9.487 -2.870 1.00 86.38 103 ARG A CA 1
ATOM 792 C C . ARG A 1 103 ? 5.570 -9.236 -3.201 1.00 86.38 103 ARG A C 1
ATOM 794 O O . ARG A 1 103 ? 5.856 -8.556 -4.184 1.00 86.38 103 ARG A O 1
ATOM 801 N N . CYS A 1 104 ? 6.505 -9.801 -2.435 1.00 85.12 104 CYS A N 1
ATOM 802 C CA . CYS A 1 104 ? 7.944 -9.665 -2.687 1.00 85.12 104 CYS A CA 1
ATOM 803 C C . CYS A 1 104 ? 8.348 -10.243 -4.054 1.00 85.12 104 CYS A C 1
ATOM 805 O O . CYS A 1 104 ? 9.044 -9.589 -4.844 1.00 85.12 104 CYS A O 1
ATOM 807 N N . GLN A 1 105 ? 7.840 -11.434 -4.381 1.00 84.25 105 GLN A N 1
ATOM 808 C CA . GLN A 1 105 ? 8.060 -12.055 -5.687 1.00 84.25 105 GLN A CA 1
ATOM 809 C C . GLN A 1 105 ? 7.480 -11.189 -6.815 1.00 84.25 105 GLN A C 1
ATOM 811 O O . GLN A 1 105 ? 8.157 -10.939 -7.817 1.00 84.25 105 GLN A O 1
ATOM 816 N N . LEU A 1 106 ? 6.274 -10.640 -6.622 1.00 84.75 106 LEU A N 1
ATOM 817 C CA . LEU A 1 106 ? 5.625 -9.779 -7.609 1.00 84.75 106 LEU A CA 1
ATOM 818 C C . LEU A 1 106 ? 6.392 -8.467 -7.842 1.00 84.75 106 LEU A C 1
ATOM 820 O O . LEU A 1 106 ? 6.569 -8.066 -8.994 1.00 84.75 106 LEU A O 1
ATOM 824 N N . ARG A 1 107 ? 6.917 -7.824 -6.786 1.00 85.38 107 ARG A N 1
ATOM 825 C CA . ARG A 1 107 ? 7.784 -6.633 -6.910 1.00 85.38 107 ARG A CA 1
ATOM 826 C C . ARG A 1 107 ? 9.045 -6.934 -7.706 1.00 85.38 107 ARG A C 1
ATOM 828 O O . ARG A 1 107 ? 9.466 -6.138 -8.543 1.00 85.38 107 ARG A O 1
ATOM 835 N N . THR A 1 108 ? 9.656 -8.086 -7.461 1.00 85.31 108 THR A N 1
ATOM 836 C CA . THR A 1 108 ? 10.881 -8.498 -8.155 1.00 85.31 108 THR A CA 1
ATOM 837 C C . THR A 1 108 ? 10.611 -8.789 -9.629 1.00 85.31 108 THR A C 1
ATOM 839 O O . THR A 1 108 ? 11.350 -8.317 -10.492 1.00 85.31 108 THR A O 1
ATOM 842 N N . ALA A 1 109 ? 9.514 -9.485 -9.935 1.00 84.44 109 ALA A N 1
ATOM 843 C CA . ALA A 1 109 ? 9.083 -9.731 -11.306 1.00 84.44 109 ALA A CA 1
ATOM 844 C C . ALA A 1 109 ? 8.775 -8.422 -12.050 1.00 84.44 109 ALA A C 1
ATOM 846 O O . ALA A 1 109 ? 9.299 -8.213 -13.142 1.00 84.44 109 ALA A O 1
ATOM 847 N N . ARG A 1 110 ? 8.003 -7.504 -11.449 1.00 84.38 110 ARG A N 1
ATOM 848 C CA . ARG A 1 110 ? 7.703 -6.189 -12.044 1.00 84.38 110 ARG A CA 1
ATOM 849 C C . ARG A 1 110 ? 8.959 -5.369 -12.291 1.00 84.38 110 ARG A C 1
ATOM 851 O O . ARG A 1 110 ? 9.096 -4.831 -13.381 1.00 84.38 110 ARG A O 1
ATOM 858 N N . ARG A 1 111 ? 9.896 -5.322 -11.335 1.00 86.62 111 ARG A N 1
ATOM 859 C CA . ARG A 1 111 ? 11.190 -4.656 -11.537 1.00 86.62 111 ARG A CA 1
ATOM 860 C C . ARG A 1 111 ? 11.923 -5.259 -12.723 1.00 86.62 111 ARG A C 1
ATOM 862 O O . ARG A 1 111 ? 12.282 -4.513 -13.617 1.00 86.62 111 ARG A O 1
ATOM 869 N N . ARG A 1 112 ? 12.081 -6.585 -12.791 1.00 83.69 112 ARG A N 1
ATOM 870 C CA . ARG A 1 112 ? 12.724 -7.247 -13.943 1.00 83.69 112 ARG A CA 1
ATOM 871 C C . ARG A 1 112 ? 12.050 -6.898 -15.265 1.00 83.69 112 ARG A C 1
ATOM 873 O O . ARG A 1 112 ? 12.747 -6.663 -16.241 1.00 83.69 112 ARG A O 1
ATOM 880 N N . GLN A 1 113 ? 10.720 -6.842 -15.296 1.00 83.69 113 GLN A N 1
ATOM 881 C CA . GLN A 1 113 ? 9.995 -6.423 -16.491 1.00 83.69 113 GLN A CA 1
ATOM 882 C C . GLN A 1 113 ? 10.278 -4.959 -16.820 1.00 83.69 113 GLN A C 1
ATOM 884 O O . GLN A 1 113 ? 10.669 -4.693 -17.943 1.00 83.69 113 GLN A O 1
ATOM 889 N N . ILE A 1 114 ? 10.145 -4.028 -15.872 1.00 83.75 114 ILE A N 1
ATOM 890 C CA . ILE A 1 114 ? 10.443 -2.603 -16.091 1.00 83.75 114 ILE A CA 1
ATOM 891 C C . ILE A 1 114 ? 11.884 -2.428 -16.572 1.00 83.75 114 ILE A C 1
ATOM 893 O O . ILE A 1 114 ? 12.100 -1.758 -17.568 1.00 83.75 114 ILE A O 1
ATOM 897 N N . TRP A 1 115 ? 12.855 -3.087 -15.938 1.00 84.50 115 TRP A N 1
ATOM 898 C CA . TRP A 1 115 ? 14.251 -3.095 -16.375 1.00 84.50 115 TRP A CA 1
ATOM 899 C C . TRP A 1 115 ? 14.406 -3.658 -17.784 1.00 84.50 115 TRP A C 1
ATOM 901 O O . TRP A 1 115 ? 15.122 -3.073 -18.585 1.00 84.50 115 TRP A O 1
ATOM 911 N N . ARG A 1 116 ? 13.704 -4.746 -18.117 1.00 83.38 116 ARG A N 1
ATOM 912 C CA . ARG A 1 116 ? 13.698 -5.308 -19.470 1.00 83.38 116 ARG A CA 1
ATOM 913 C C . ARG A 1 116 ? 13.092 -4.341 -20.485 1.00 83.38 116 ARG A C 1
ATOM 915 O O . ARG A 1 116 ? 13.665 -4.179 -21.549 1.00 83.38 116 ARG A O 1
ATOM 922 N N . TRP A 1 117 ? 11.979 -3.688 -20.159 1.00 85.44 117 TRP A N 1
ATOM 923 C CA . TRP A 1 117 ? 11.342 -2.670 -20.996 1.00 85.44 117 TRP A CA 1
ATOM 924 C C . TRP A 1 117 ? 12.259 -1.465 -21.198 1.00 85.44 117 TRP A C 1
ATOM 926 O O . TRP A 1 117 ? 12.465 -1.052 -22.331 1.00 85.44 117 TRP A O 1
ATOM 936 N N . VAL A 1 118 ? 12.847 -0.937 -20.123 1.00 84.44 118 VAL A N 1
ATOM 937 C CA . VAL A 1 118 ? 13.807 0.173 -20.166 1.00 84.44 118 VAL A CA 1
ATOM 938 C C . VAL A 1 118 ? 15.027 -0.208 -21.002 1.00 84.44 118 VAL A C 1
ATOM 940 O O . VAL A 1 118 ? 15.431 0.566 -21.860 1.00 84.44 118 VAL A O 1
ATOM 943 N N . TRP A 1 119 ? 15.571 -1.412 -20.814 1.00 81.00 119 TRP A N 1
ATOM 944 C CA . TRP A 1 119 ? 16.676 -1.936 -21.615 1.00 81.00 119 TRP A CA 1
ATOM 945 C C . TRP A 1 119 ? 16.308 -2.048 -23.095 1.00 81.00 119 TRP A C 1
ATOM 947 O O . TRP A 1 119 ? 17.057 -1.563 -23.931 1.00 81.00 119 TRP A O 1
ATOM 957 N N . CYS A 1 120 ? 15.140 -2.616 -23.416 1.00 74.19 120 CYS A N 1
ATOM 958 C CA . CYS A 1 120 ? 14.612 -2.668 -24.781 1.00 74.19 120 CYS A CA 1
ATOM 959 C C . CYS A 1 120 ? 14.540 -1.262 -25.376 1.00 74.19 120 CYS A C 1
ATOM 961 O O . CYS A 1 120 ? 15.111 -1.014 -26.419 1.00 74.19 120 CYS A O 1
ATOM 963 N N . VAL A 1 121 ? 13.925 -0.302 -24.681 1.00 75.00 121 VAL A N 1
ATOM 964 C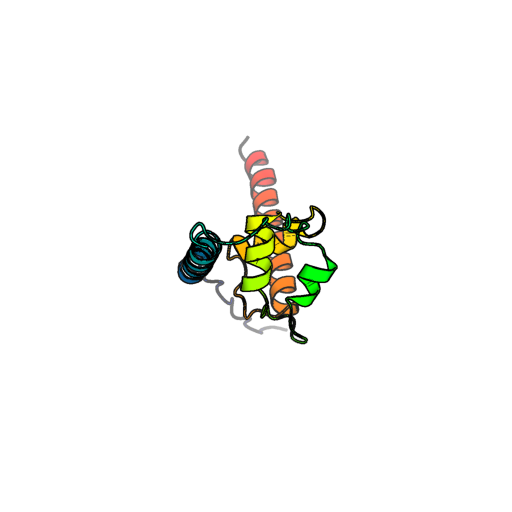 CA . VAL A 1 121 ? 13.797 1.073 -25.182 1.00 75.00 121 VAL A CA 1
ATOM 965 C C . VAL A 1 121 ? 15.162 1.725 -25.397 1.00 75.00 121 VAL A C 1
ATOM 967 O O . VAL A 1 121 ? 15.347 2.366 -26.420 1.00 75.00 121 VAL A O 1
ATOM 970 N N . ILE A 1 122 ? 16.125 1.549 -24.488 1.00 76.00 122 ILE A N 1
ATOM 971 C CA . ILE A 1 122 ? 17.472 2.129 -24.616 1.00 76.00 122 ILE A CA 1
ATOM 972 C C . ILE A 1 122 ? 18.252 1.483 -25.770 1.00 76.00 122 ILE A C 1
ATOM 974 O O . ILE A 1 122 ? 18.878 2.193 -26.556 1.00 76.00 122 ILE A O 1
ATOM 978 N N . VAL A 1 123 ? 18.211 0.154 -25.891 1.00 69.62 123 VAL A N 1
ATOM 979 C CA . VAL A 1 123 ? 18.963 -0.588 -26.913 1.00 69.62 123 VAL A CA 1
ATOM 980 C C . VAL A 1 123 ? 18.289 -0.487 -28.286 1.00 69.62 123 VAL A C 1
ATOM 982 O O . VAL A 1 123 ? 18.971 -0.238 -29.273 1.00 69.62 123 VAL A O 1
ATOM 985 N N . ASP A 1 124 ? 16.960 -0.562 -28.370 1.00 58.53 124 ASP A N 1
ATOM 986 C CA . ASP A 1 124 ? 16.206 -0.456 -29.628 1.00 58.53 124 ASP A CA 1
ATOM 987 C C . ASP A 1 124 ? 16.105 0.985 -30.159 1.00 58.53 124 ASP A C 1
ATOM 989 O O . ASP A 1 124 ? 16.003 1.171 -31.373 1.00 58.53 124 ASP A O 1
ATOM 993 N N . ILE A 1 125 ? 16.168 2.021 -29.304 1.00 57.72 125 ILE A N 1
ATOM 994 C CA . ILE A 1 125 ? 16.357 3.415 -29.766 1.00 57.72 125 ILE A CA 1
ATOM 995 C C . ILE A 1 125 ? 17.765 3.618 -30.337 1.00 57.72 125 ILE A C 1
ATOM 997 O O . ILE A 1 125 ? 17.932 4.411 -31.262 1.00 57.72 125 ILE A O 1
ATOM 1001 N N . GLY A 1 126 ? 18.767 2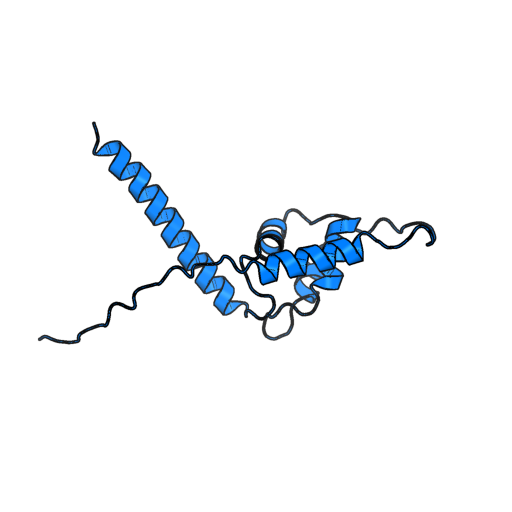.892 -29.832 1.00 54.34 126 GLY A N 1
ATOM 1002 C CA . GLY A 1 126 ? 20.143 2.943 -30.333 1.00 54.34 126 GLY A CA 1
ATOM 1003 C C . GLY A 1 126 ? 20.389 2.154 -31.625 1.00 54.34 126 GLY A C 1
ATOM 1004 O O . GLY A 1 126 ? 21.329 2.471 -32.343 1.00 54.34 126 GLY A O 1
ATOM 1005 N N . VAL A 1 127 ? 19.553 1.161 -31.947 1.00 50.88 127 VAL A N 1
ATOM 1006 C CA . VAL A 1 127 ? 19.697 0.292 -33.140 1.00 50.88 127 VAL A CA 1
ATOM 1007 C C . VAL A 1 127 ? 18.905 0.813 -34.353 1.00 50.88 127 VAL A C 1
ATOM 1009 O O . VAL A 1 127 ? 18.999 0.273 -35.452 1.00 50.88 127 VAL A O 1
ATOM 1012 N N . ARG A 1 128 ? 18.141 1.901 -34.190 1.00 46.84 128 ARG A N 1
ATOM 1013 C CA . ARG A 1 128 ? 17.341 2.520 -35.260 1.00 46.84 128 ARG A CA 1
ATOM 1014 C C . ARG A 1 128 ? 17.911 3.866 -35.735 1.00 46.84 128 ARG A C 1
ATOM 1016 O O . ARG A 1 128 ? 17.143 4.799 -35.976 1.00 46.84 128 ARG A O 1
ATOM 1023 N N . LYS A 1 129 ? 19.239 3.973 -35.846 1.00 46.00 129 LYS A N 1
ATOM 1024 C CA . LYS A 1 129 ? 19.934 5.125 -36.435 1.00 46.00 129 LYS A CA 1
ATOM 1025 C C . LYS A 1 129 ? 20.999 4.682 -37.425 1.00 46.00 129 LYS A C 1
ATOM 1027 O O . LYS A 1 129 ? 21.676 3.678 -37.123 1.00 46.00 129 LYS A O 1
#